Protein AF-A0A133UKK8-F1 (afdb_monomer_lite)

Foldseek 3Di:
DEEEDPVPCVQAVVLLVVLVNDYDYDDPPDDPVSSQVVCVVVVHAYEEQDPDPVLVCLVPHQHFYEHAYPCNSVDDSNLLSVLVSVCPVPPDRVNSRNYHYSVVRRPVD

Structure (mmCIF, N/CA/C/O backbone):
data_AF-A0A133UKK8-F1
#
_entry.id   AF-A0A133UKK8-F1
#
loop_
_atom_site.group_PDB
_atom_site.id
_atom_site.type_symbol
_atom_site.label_atom_id
_atom_site.label_alt_id
_atom_site.label_comp_id
_atom_site.label_asym_id
_atom_site.label_entity_id
_atom_site.label_seq_id
_atom_site.pdbx_PDB_ins_code
_atom_site.Cartn_x
_atom_site.Cartn_y
_atom_site.Cartn_z
_atom_site.occupancy
_atom_site.B_iso_or_equiv
_atom_site.auth_seq_id
_atom_site.auth_comp_id
_atom_site.auth_asym_id
_atom_site.auth_atom_id
_atom_site.pdbx_PDB_model_num
ATOM 1 N N . MET A 1 1 ? -10.234 3.472 0.444 1.00 85.75 1 MET A N 1
ATOM 2 C CA . MET A 1 1 ? -9.196 4.373 0.979 1.00 85.75 1 MET A CA 1
ATOM 3 C C . MET A 1 1 ? -7.922 3.635 1.392 1.00 85.75 1 MET A C 1
ATOM 5 O O . MET A 1 1 ? -7.988 2.750 2.246 1.00 85.75 1 MET A O 1
ATOM 9 N N . LEU A 1 2 ? -6.791 4.040 0.812 1.00 89.38 2 LEU A N 1
ATOM 10 C CA . LEU A 1 2 ? -5.415 3.581 1.037 1.00 89.38 2 LEU A CA 1
ATOM 11 C C . LEU A 1 2 ? -4.504 4.808 1.230 1.00 89.38 2 LEU A C 1
ATOM 13 O O . LEU A 1 2 ? -4.629 5.776 0.485 1.00 89.38 2 LEU A O 1
ATOM 17 N N . VAL A 1 3 ? -3.590 4.792 2.199 1.00 90.62 3 VAL A N 1
ATOM 18 C CA . VAL A 1 3 ? -2.602 5.870 2.374 1.00 90.62 3 VAL A CA 1
ATOM 19 C C . VAL A 1 3 ? -1.328 5.525 1.622 1.00 90.62 3 VAL A C 1
ATOM 21 O O . VAL A 1 3 ? -0.775 4.444 1.805 1.00 90.62 3 VAL A O 1
ATOM 24 N N . LEU A 1 4 ? -0.859 6.435 0.774 1.00 89.50 4 LEU A N 1
ATOM 25 C CA . LEU A 1 4 ? 0.353 6.244 -0.014 1.00 89.50 4 LEU A CA 1
ATOM 26 C C . LEU A 1 4 ? 1.529 6.928 0.671 1.00 89.50 4 LEU A C 1
ATOM 28 O O . LEU A 1 4 ? 1.515 8.145 0.861 1.00 89.50 4 LEU A O 1
ATOM 32 N N . ASP A 1 5 ? 2.568 6.155 0.967 1.00 85.00 5 ASP A N 1
ATOM 33 C CA . ASP A 1 5 ? 3.881 6.728 1.236 1.00 85.00 5 ASP A CA 1
ATOM 34 C C . ASP A 1 5 ? 4.403 7.481 -0.012 1.00 85.00 5 ASP A C 1
ATOM 36 O O . ASP A 1 5 ? 4.067 7.141 -1.160 1.00 85.00 5 ASP A O 1
ATOM 40 N N . GLU A 1 6 ? 5.217 8.525 0.185 1.00 75.06 6 GLU A N 1
ATOM 41 C CA . GLU A 1 6 ? 5.693 9.406 -0.889 1.00 75.06 6 GLU A CA 1
ATOM 42 C C . GLU A 1 6 ? 6.403 8.613 -1.99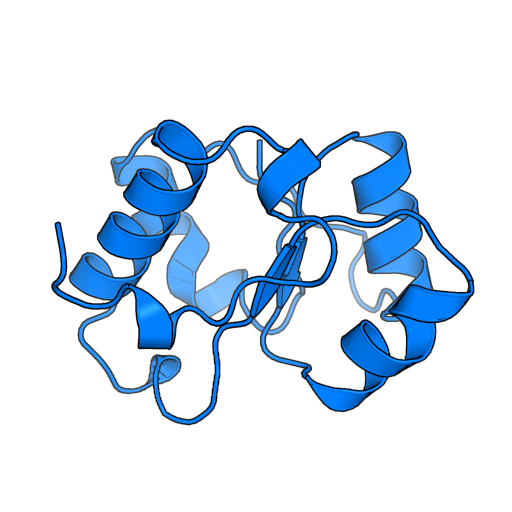6 1.00 75.06 6 GLU A C 1
ATOM 44 O O . GLU A 1 6 ? 6.218 8.895 -3.191 1.00 75.06 6 GLU A O 1
ATOM 49 N N . SER A 1 7 ? 7.160 7.583 -1.605 1.00 73.31 7 SER A N 1
ATOM 50 C CA . SER A 1 7 ? 7.910 6.718 -2.517 1.00 73.31 7 SER A CA 1
ATOM 51 C C . SER A 1 7 ? 7.014 5.942 -3.494 1.00 73.31 7 SER A C 1
ATOM 53 O O . SER A 1 7 ? 7.464 5.548 -4.578 1.00 73.31 7 SER A O 1
ATOM 55 N N . VAL A 1 8 ? 5.739 5.748 -3.145 1.00 76.75 8 VAL A N 1
ATOM 56 C CA . VAL A 1 8 ? 4.768 4.961 -3.913 1.00 76.75 8 VAL A CA 1
ATOM 57 C C . VAL A 1 8 ? 3.790 5.833 -4.677 1.00 76.75 8 VAL A C 1
ATOM 59 O O . VAL A 1 8 ? 3.469 5.515 -5.828 1.00 76.75 8 VAL A O 1
ATOM 62 N N . GLY A 1 9 ? 3.344 6.938 -4.076 1.00 70.50 9 GLY A N 1
ATOM 63 C CA . GLY A 1 9 ? 2.281 7.771 -4.637 1.00 70.50 9 GLY A CA 1
ATOM 64 C C . GLY A 1 9 ? 2.524 8.135 -6.100 1.00 70.50 9 GLY A C 1
ATOM 65 O O . GLY A 1 9 ? 1.675 7.925 -6.962 1.00 70.50 9 GLY A O 1
ATOM 66 N N . ARG A 1 10 ? 3.740 8.581 -6.431 1.00 75.00 10 ARG A N 1
ATOM 67 C CA . A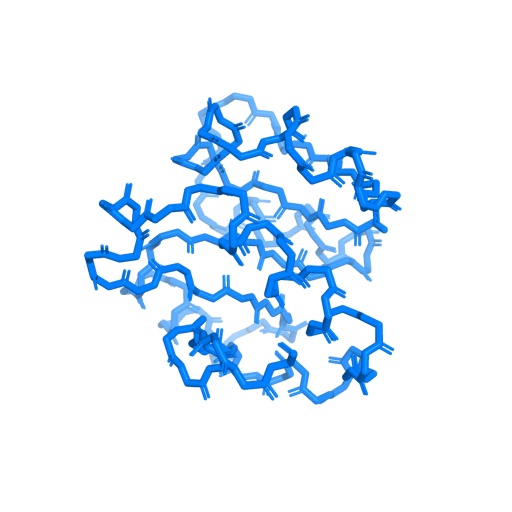RG A 1 10 ? 4.088 9.002 -7.803 1.00 75.00 10 ARG A CA 1
ATOM 68 C C . ARG A 1 10 ? 4.103 7.856 -8.827 1.00 75.00 10 ARG A C 1
ATOM 70 O O . ARG A 1 10 ? 4.074 8.119 -10.026 1.00 75.00 10 ARG A O 1
ATOM 77 N N . LEU A 1 11 ? 4.192 6.602 -8.386 1.00 75.44 11 LEU A N 1
ATOM 78 C CA . LEU A 1 11 ? 4.346 5.437 -9.262 1.00 75.44 11 LEU A CA 1
ATOM 79 C C . LEU A 1 11 ? 3.011 4.774 -9.620 1.00 75.44 11 LEU A C 1
ATOM 81 O O . LEU A 1 11 ? 2.876 4.261 -10.740 1.00 75.44 11 LEU A O 1
ATOM 85 N N . LEU A 1 12 ? 2.055 4.762 -8.684 1.00 82.56 12 LEU A N 1
ATOM 86 C CA . LEU A 1 12 ? 0.873 3.897 -8.759 1.00 82.56 12 LEU A CA 1
ATOM 87 C C . LEU A 1 12 ? -0.477 4.604 -8.608 1.00 82.56 12 LEU A C 1
ATOM 89 O O . LEU A 1 12 ? -1.466 4.007 -9.015 1.00 82.56 12 LEU A O 1
ATOM 93 N N . GLU A 1 13 ? -0.544 5.842 -8.113 1.00 81.50 13 GLU A N 1
ATOM 94 C CA . GLU A 1 13 ? -1.814 6.530 -7.803 1.00 81.50 13 GLU A CA 1
ATOM 95 C C . GLU A 1 13 ? -2.803 6.535 -8.983 1.00 81.50 13 GLU A C 1
ATOM 97 O O . GLU A 1 13 ? -3.849 5.900 -8.899 1.00 81.50 13 GLU A O 1
ATOM 102 N N . ASN A 1 14 ? -2.412 7.065 -10.149 1.00 83.19 14 ASN A N 1
ATOM 103 C CA . ASN A 1 14 ? -3.270 7.085 -11.349 1.00 83.19 14 ASN A CA 1
ATOM 104 C C . ASN A 1 14 ? -3.708 5.691 -11.845 1.00 83.19 14 ASN A C 1
ATOM 106 O O . ASN A 1 14 ? -4.585 5.585 -12.702 1.00 83.19 14 ASN A O 1
ATOM 110 N N . ARG A 1 15 ? -3.027 4.615 -11.428 1.00 87.75 15 ARG A N 1
ATOM 111 C CA . ARG A 1 15 ? -3.421 3.239 -11.768 1.00 87.75 15 ARG A CA 1
ATOM 112 C C . ARG A 1 15 ? -4.382 2.679 -10.734 1.00 87.75 15 ARG A C 1
ATOM 114 O O . ARG A 1 15 ? -5.333 2.028 -11.133 1.00 87.75 15 ARG A O 1
ATOM 121 N N . LEU A 1 16 ? -4.149 2.948 -9.453 1.00 88.56 16 LEU A N 1
ATOM 122 C CA . LEU A 1 16 ? -5.029 2.550 -8.355 1.00 88.56 16 LEU A CA 1
ATOM 123 C C . LEU A 1 16 ? -6.426 3.168 -8.507 1.00 88.56 16 LEU A C 1
ATOM 125 O O . LEU A 1 16 ? -7.417 2.463 -8.345 1.00 88.56 16 LEU A O 1
ATOM 129 N N . GLU A 1 17 ? -6.507 4.424 -8.952 1.00 86.44 17 GLU A N 1
ATOM 130 C CA . GLU A 1 17 ? -7.781 5.088 -9.265 1.00 86.44 17 GLU A CA 1
ATOM 131 C C . GLU A 1 17 ? -8.602 4.352 -10.337 1.00 86.44 17 GLU A C 1
ATOM 133 O O . GLU A 1 17 ? -9.826 4.365 -10.291 1.00 86.44 17 GLU A O 1
ATOM 138 N N . ARG A 1 18 ? -7.954 3.661 -11.290 1.00 89.75 18 ARG A N 1
ATOM 139 C CA . ARG A 1 18 ? -8.655 2.879 -12.329 1.00 89.75 18 ARG A CA 1
ATOM 140 C C . ARG A 1 18 ? -9.315 1.610 -11.794 1.00 89.75 18 ARG A C 1
ATOM 142 O O . ARG A 1 18 ? -10.121 1.022 -12.506 1.00 89.75 18 ARG A O 1
ATOM 149 N N . PHE A 1 19 ? -8.937 1.184 -10.593 1.00 87.62 19 PHE A N 1
ATOM 150 C CA . PHE A 1 19 ? -9.500 0.033 -9.892 1.00 87.62 19 PHE A CA 1
ATOM 151 C C . PHE A 1 19 ? -10.349 0.478 -8.690 1.00 87.62 19 PHE A C 1
ATOM 153 O O . PHE A 1 19 ? -10.473 -0.267 -7.722 1.00 87.62 19 PHE A O 1
ATOM 160 N N . ASP A 1 20 ? -10.868 1.713 -8.717 1.00 88.38 20 ASP A N 1
ATOM 161 C CA . ASP A 1 20 ? -11.705 2.307 -7.665 1.00 88.38 20 ASP A CA 1
ATOM 162 C C . ASP A 1 20 ? -11.052 2.318 -6.266 1.00 88.38 20 ASP A C 1
ATOM 164 O O . ASP A 1 20 ? -11.715 2.407 -5.227 1.00 88.38 20 ASP A O 1
ATOM 168 N N . VAL A 1 21 ? -9.716 2.271 -6.216 1.00 88.94 21 VAL A N 1
ATOM 169 C CA . VAL A 1 21 ? -8.965 2.401 -4.968 1.00 88.94 21 VAL A CA 1
ATOM 170 C C . VAL A 1 21 ? -8.768 3.882 -4.678 1.00 88.94 21 VAL A C 1
ATOM 172 O O . VAL A 1 21 ? -7.868 4.526 -5.207 1.00 88.94 21 VAL A O 1
ATOM 175 N N . GLU A 1 22 ? -9.599 4.418 -3.790 1.00 90.19 22 GLU A N 1
ATOM 176 C CA . GLU A 1 22 ? -9.411 5.761 -3.239 1.00 90.19 22 GLU A CA 1
ATOM 177 C C . GLU A 1 22 ? -8.079 5.848 -2.478 1.00 90.19 22 GLU A C 1
ATOM 179 O O . GLU A 1 22 ? -7.810 5.021 -1.596 1.00 90.19 22 GLU A O 1
ATOM 184 N N . THR A 1 23 ? -7.272 6.865 -2.779 1.00 91.06 23 THR A N 1
ATOM 185 C CA . THR A 1 23 ? -5.954 7.076 -2.173 1.00 91.06 23 THR A CA 1
ATOM 186 C C . THR A 1 23 ? -5.828 8.442 -1.515 1.00 91.06 23 THR A C 1
ATOM 188 O O . THR A 1 23 ? -6.301 9.440 -2.047 1.00 91.06 23 THR A O 1
ATOM 191 N N . GLU A 1 24 ? -5.120 8.505 -0.390 1.00 91.75 24 GLU A N 1
ATOM 192 C CA . GLU A 1 24 ? -4.712 9.762 0.239 1.00 91.75 24 GLU A CA 1
ATOM 193 C C . GLU A 1 24 ? -3.201 9.799 0.468 1.00 91.75 24 GLU A C 1
ATOM 195 O O . GLU A 1 24 ? -2.547 8.765 0.631 1.00 91.75 24 GLU A O 1
ATOM 200 N N . ARG A 1 25 ? -2.649 11.013 0.530 1.00 88.88 25 ARG A N 1
ATOM 201 C CA . ARG A 1 25 ? -1.240 11.245 0.842 1.00 88.88 25 ARG A CA 1
ATOM 202 C C . ARG A 1 25 ? -1.102 12.053 2.131 1.00 88.88 25 ARG A C 1
ATOM 204 O O . ARG A 1 25 ? -1.834 13.031 2.307 1.00 88.88 25 ARG A O 1
ATOM 211 N N . PRO A 1 26 ? -0.148 11.696 3.000 1.00 88.19 26 PRO A N 1
ATOM 212 C CA . PRO A 1 26 ? 0.243 12.560 4.099 1.00 88.19 26 PRO A CA 1
ATOM 213 C C . PRO A 1 26 ? 0.930 13.831 3.552 1.00 88.19 26 PRO A C 1
ATOM 215 O O . PRO A 1 26 ? 1.251 13.905 2.358 1.00 88.19 26 PRO A O 1
ATOM 218 N N . PRO A 1 27 ? 1.147 14.860 4.392 1.00 86.94 27 PRO A N 1
ATOM 219 C CA . PRO A 1 27 ? 1.912 16.045 4.007 1.00 86.94 27 PRO A CA 1
ATOM 220 C C . PRO A 1 27 ? 3.263 15.688 3.372 1.00 86.94 27 PRO A C 1
ATOM 222 O O . PRO A 1 27 ? 3.871 14.671 3.711 1.00 86.94 27 PRO A O 1
ATOM 225 N N . LYS A 1 28 ? 3.749 16.533 2.454 1.00 80.44 28 LYS A N 1
ATOM 226 C CA . LYS A 1 28 ? 5.088 16.353 1.869 1.00 80.44 28 LYS A CA 1
ATOM 227 C C . LYS A 1 28 ? 6.141 16.305 2.977 1.00 80.44 28 LYS A C 1
ATOM 229 O O . LYS A 1 28 ? 5.998 17.033 3.954 1.00 80.44 28 LYS A O 1
ATOM 234 N N . GLU A 1 29 ? 7.175 15.484 2.784 1.00 82.88 29 GLU A N 1
ATOM 235 C CA . GLU A 1 29 ? 8.292 15.328 3.733 1.00 82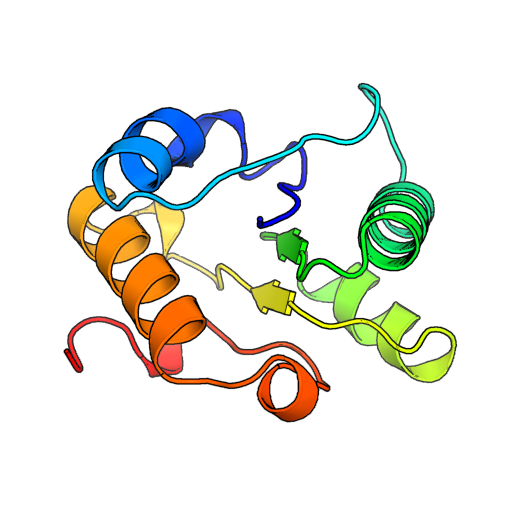.88 29 GLU A CA 1
ATOM 236 C C . GLU A 1 29 ? 7.888 14.729 5.096 1.00 82.88 29 GLU A C 1
ATOM 238 O O . GLU A 1 29 ? 8.629 14.851 6.068 1.00 82.88 29 GLU A O 1
ATOM 243 N N . SER A 1 30 ? 6.729 14.060 5.174 1.00 84.81 30 SER A N 1
ATOM 244 C CA . SER A 1 30 ? 6.340 13.303 6.370 1.00 84.81 30 SER A CA 1
ATOM 245 C C . SER A 1 30 ? 7.329 12.169 6.636 1.00 84.81 30 SER A C 1
ATOM 247 O O . SER A 1 30 ? 7.655 11.399 5.736 1.00 84.81 30 SER A O 1
ATOM 249 N N . THR A 1 31 ? 7.749 12.029 7.888 1.00 86.31 31 THR A N 1
ATOM 250 C CA . THR A 1 31 ? 8.480 10.851 8.376 1.00 86.31 31 THR A CA 1
ATOM 251 C C . THR A 1 31 ? 7.584 9.612 8.372 1.00 86.31 31 THR A C 1
ATOM 253 O O . THR A 1 31 ? 6.363 9.736 8.487 1.00 86.31 31 THR A O 1
ATOM 256 N N . ASP A 1 32 ? 8.152 8.403 8.355 1.00 83.75 32 ASP A N 1
ATOM 257 C CA . ASP A 1 32 ? 7.364 7.154 8.361 1.00 83.75 32 ASP A CA 1
ATOM 258 C C . ASP A 1 32 ? 6.379 7.086 9.531 1.00 83.75 32 ASP A C 1
ATOM 260 O O . ASP A 1 32 ? 5.222 6.687 9.390 1.00 83.75 32 ASP A O 1
ATOM 264 N N . ARG A 1 33 ? 6.796 7.585 10.700 1.00 84.62 33 ARG A N 1
ATOM 265 C CA . ARG A 1 33 ? 5.930 7.675 11.878 1.00 84.62 33 ARG A CA 1
ATOM 266 C C . ARG A 1 33 ? 4.744 8.619 11.663 1.00 84.62 33 ARG A C 1
ATOM 268 O O . ARG A 1 33 ? 3.659 8.363 12.187 1.00 84.62 33 ARG A O 1
ATOM 275 N N . GLU A 1 34 ? 4.926 9.717 10.938 1.00 88.31 34 GLU A N 1
ATOM 276 C CA . GLU A 1 34 ? 3.844 10.643 10.585 1.00 88.31 34 GLU A CA 1
ATOM 277 C C . GLU A 1 34 ? 2.915 10.048 9.529 1.00 88.31 34 GLU A C 1
ATOM 279 O O . GLU A 1 34 ? 1.697 10.163 9.681 1.00 88.31 34 GLU A O 1
ATOM 284 N N . VAL A 1 35 ? 3.458 9.337 8.534 1.00 87.69 35 VAL A N 1
ATOM 285 C CA . VAL A 1 35 ? 2.671 8.565 7.556 1.00 87.69 35 VAL A CA 1
ATOM 286 C C . VAL A 1 35 ? 1.773 7.557 8.276 1.00 87.69 35 VAL A C 1
ATOM 288 O O . VAL A 1 35 ? 0.565 7.505 8.034 1.00 87.69 35 VAL A O 1
ATOM 291 N N . LEU A 1 36 ? 2.333 6.802 9.223 1.00 86.06 36 LEU A N 1
ATOM 292 C CA . LEU A 1 36 ? 1.591 5.827 10.021 1.00 86.06 36 LEU A CA 1
ATOM 293 C C . LEU A 1 36 ? 0.513 6.483 10.891 1.00 86.06 36 LEU A C 1
ATOM 295 O O . LEU A 1 36 ? -0.635 6.038 10.888 1.00 86.06 36 LEU A O 1
ATOM 299 N N . LYS A 1 37 ? 0.834 7.572 11.602 1.00 87.00 37 LYS A N 1
ATOM 300 C CA . LYS A 1 37 ? -0.156 8.326 12.397 1.00 87.00 37 LYS A CA 1
ATOM 301 C C . LYS A 1 37 ? -1.296 8.854 11.530 1.00 87.00 37 LYS A C 1
ATOM 303 O O . LYS A 1 37 ? -2.457 8.797 11.940 1.00 87.00 37 LYS A O 1
ATOM 308 N N . PHE A 1 38 ? -0.975 9.353 10.340 1.00 89.81 38 PHE A N 1
ATOM 309 C CA . PHE A 1 38 ? -1.962 9.823 9.379 1.00 89.81 38 PHE A CA 1
ATOM 310 C C . PHE A 1 38 ? -2.892 8.683 8.945 1.00 89.81 38 PHE A C 1
ATOM 312 O O . PHE A 1 38 ? -4.114 8.808 9.046 1.00 89.81 38 PHE A O 1
ATOM 319 N N . ALA A 1 39 ? -2.329 7.537 8.564 1.00 88.94 39 ALA A N 1
ATOM 320 C CA . ALA A 1 39 ? -3.090 6.353 8.179 1.00 88.94 39 ALA A CA 1
ATOM 321 C C . ALA A 1 39 ? -3.984 5.816 9.301 1.00 88.94 39 ALA A C 1
ATOM 323 O O . ALA A 1 39 ? -5.150 5.494 9.060 1.00 88.94 39 ALA A O 1
ATOM 324 N N . MET A 1 40 ? -3.494 5.818 10.542 1.00 86.38 40 MET A N 1
ATOM 325 C CA . MET A 1 40 ? -4.291 5.477 11.722 1.00 86.38 40 MET A CA 1
ATOM 326 C C . MET A 1 40 ? -5.461 6.442 11.925 1.00 86.38 40 MET A C 1
ATOM 328 O O . MET A 1 40 ? -6.593 5.996 12.122 1.00 86.38 40 MET A O 1
ATOM 332 N N . GLY A 1 41 ? -5.225 7.755 11.823 1.00 87.88 41 GLY A N 1
ATOM 333 C CA . GLY A 1 41 ? -6.286 8.765 11.905 1.00 87.88 41 GLY A CA 1
ATOM 334 C C . GLY A 1 41 ? -7.359 8.579 10.829 1.00 87.88 41 GLY A C 1
ATOM 335 O O . GLY A 1 41 ? -8.547 8.783 11.076 1.00 87.88 41 GLY A O 1
ATOM 336 N N . LYS A 1 42 ? -6.947 8.101 9.654 1.00 88.88 42 LYS A N 1
ATOM 337 C CA . LYS A 1 42 ? -7.810 7.762 8.517 1.00 88.88 42 LYS A CA 1
ATOM 338 C C . LYS A 1 42 ? -8.414 6.356 8.598 1.00 88.88 42 LYS A C 1
ATOM 340 O O . LYS A 1 42 ? -9.269 6.005 7.786 1.00 88.88 42 LYS A O 1
ATOM 345 N N . LYS A 1 43 ? -7.999 5.544 9.575 1.00 86.75 43 LYS A N 1
ATOM 346 C CA . LYS A 1 43 ? -8.311 4.110 9.683 1.00 86.75 43 LYS A CA 1
ATOM 347 C C . LYS A 1 43 ? -8.013 3.350 8.385 1.00 86.75 43 LYS A C 1
ATOM 349 O O . LYS A 1 43 ? -8.728 2.408 8.064 1.00 86.75 43 LYS A O 1
ATOM 354 N N . ALA A 1 44 ? -7.017 3.764 7.611 1.00 87.44 44 ALA A N 1
ATOM 355 C CA . ALA A 1 44 ? -6.696 3.182 6.312 1.00 87.44 44 ALA A CA 1
ATOM 356 C C . ALA A 1 44 ? -5.363 2.425 6.356 1.00 87.44 44 ALA A C 1
ATOM 358 O O . ALA A 1 44 ? -4.489 2.788 7.143 1.00 87.44 44 ALA A O 1
ATOM 359 N N . PRO A 1 45 ? -5.197 1.380 5.527 1.00 89.06 45 PRO A N 1
ATOM 360 C CA . PRO A 1 45 ? -3.905 0.736 5.371 1.00 89.06 45 PRO A CA 1
ATOM 361 C C . PRO A 1 45 ? -2.899 1.672 4.688 1.00 89.06 45 PRO A C 1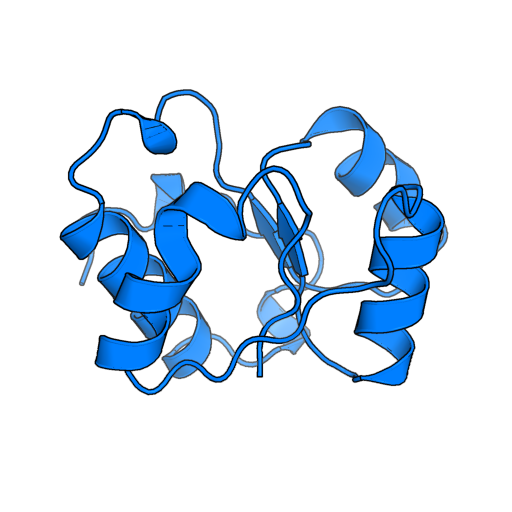
ATOM 363 O O . PRO A 1 45 ? -3.298 2.544 3.912 1.00 89.06 45 PRO A O 1
ATOM 366 N N . VAL A 1 46 ? -1.606 1.472 4.944 1.00 89.31 46 VAL A N 1
ATOM 367 C CA . VAL A 1 46 ? -0.510 2.153 4.237 1.00 89.31 46 VAL A CA 1
ATOM 368 C C . VAL A 1 46 ? 0.020 1.282 3.105 1.00 89.31 46 VAL A C 1
ATOM 370 O O . VAL A 1 46 ? 0.178 0.078 3.273 1.00 89.31 46 VAL A O 1
ATOM 373 N N . LEU A 1 47 ? 0.336 1.885 1.965 1.00 89.88 47 LEU A N 1
ATOM 374 C CA . LEU A 1 47 ? 1.134 1.282 0.905 1.00 89.88 47 LEU A CA 1
ATOM 375 C C . LEU A 1 47 ? 2.523 1.926 0.902 1.00 89.88 47 LEU A C 1
ATOM 377 O O . LEU A 1 47 ? 2.646 3.121 0.628 1.00 89.88 47 LEU A O 1
ATOM 381 N N . THR A 1 48 ? 3.555 1.133 1.185 1.00 87.25 48 THR A N 1
ATOM 382 C CA . THR A 1 48 ? 4.941 1.609 1.317 1.00 87.25 48 THR A CA 1
ATOM 383 C C . THR A 1 48 ? 5.926 0.705 0.579 1.00 87.25 48 THR A C 1
ATOM 385 O O . THR A 1 48 ? 5.643 -0.464 0.314 1.00 87.25 48 THR A O 1
ATOM 388 N N . ARG A 1 49 ? 7.093 1.247 0.225 1.00 84.56 49 ARG A N 1
ATOM 389 C CA . ARG A 1 49 ? 8.268 0.467 -0.208 1.00 84.56 49 ARG A CA 1
ATOM 390 C C . ARG A 1 49 ? 9.274 0.256 0.912 1.00 84.56 49 ARG A C 1
ATOM 392 O O . ARG A 1 49 ? 10.184 -0.557 0.742 1.00 84.56 49 ARG A O 1
ATOM 399 N N . ASP A 1 50 ? 9.144 1.002 2.000 1.00 76.12 50 ASP A N 1
ATOM 400 C CA . ASP A 1 50 ? 10.066 0.921 3.114 1.00 76.12 50 ASP A CA 1
ATOM 401 C C . ASP A 1 50 ? 9.689 -0.258 4.011 1.00 76.12 50 ASP A C 1
ATOM 403 O O . ASP A 1 50 ? 8.672 -0.254 4.699 1.00 76.12 50 ASP A O 1
ATOM 407 N N . GLN A 1 51 ? 10.495 -1.314 3.927 1.00 70.94 51 GLN A N 1
ATOM 408 C CA . GLN A 1 51 ? 10.339 -2.513 4.742 1.00 70.94 51 GLN A CA 1
ATOM 409 C C . GLN A 1 51 ? 10.954 -2.358 6.125 1.00 70.94 51 GLN A C 1
ATOM 411 O O . GLN A 1 51 ? 10.511 -3.031 7.046 1.00 70.94 51 GLN A O 1
ATOM 416 N N . GLY A 1 52 ? 12.008 -1.553 6.261 1.00 68.12 52 GLY A N 1
ATOM 417 C CA . GLY A 1 52 ? 12.788 -1.498 7.492 1.00 68.12 52 GLY A CA 1
ATOM 418 C C . GLY A 1 52 ? 12.015 -0.751 8.559 1.00 68.12 52 GLY A C 1
ATOM 419 O O . GLY A 1 52 ? 11.651 -1.321 9.587 1.00 68.12 52 GLY A O 1
ATOM 420 N N . ASP A 1 53 ? 11.694 0.502 8.268 1.00 68.38 53 ASP A N 1
ATOM 421 C CA . ASP A 1 53 ? 11.164 1.408 9.280 1.00 68.38 53 ASP A CA 1
ATOM 422 C C . ASP A 1 53 ? 9.701 1.086 9.616 1.00 68.38 53 ASP A C 1
ATOM 424 O O . ASP A 1 53 ? 9.308 1.124 10.780 1.00 68.38 53 ASP A O 1
ATOM 428 N N . PHE A 1 54 ? 8.912 0.611 8.646 1.00 70.38 54 PHE A N 1
ATOM 429 C CA . PHE A 1 54 ? 7.523 0.201 8.886 1.00 70.38 54 PHE A CA 1
ATOM 430 C C . PHE A 1 54 ? 7.388 -1.114 9.658 1.00 70.38 54 PHE A C 1
ATOM 432 O O . PHE A 1 54 ? 6.478 -1.241 10.468 1.00 70.38 54 PHE A O 1
ATOM 439 N N . VAL A 1 55 ? 8.275 -2.090 9.443 1.00 66.00 55 VAL A N 1
ATOM 440 C CA . VAL A 1 55 ? 8.237 -3.351 10.208 1.00 66.00 55 VAL A CA 1
ATOM 441 C C . VAL A 1 55 ? 8.775 -3.141 11.626 1.00 66.00 55 VAL A C 1
ATOM 443 O O . VAL A 1 55 ? 8.314 -3.785 12.563 1.00 66.00 55 VAL A O 1
ATOM 446 N N . ILE A 1 56 ? 9.727 -2.222 11.822 1.00 61.44 56 ILE A N 1
ATOM 447 C CA . ILE A 1 56 ? 10.259 -1.901 13.156 1.00 61.44 56 ILE A CA 1
ATOM 448 C C . ILE A 1 56 ? 9.224 -1.138 14.001 1.00 61.44 56 ILE A C 1
ATOM 450 O O . ILE A 1 56 ? 9.124 -1.376 15.206 1.00 61.44 56 ILE A O 1
ATOM 454 N N . LEU A 1 57 ? 8.428 -0.260 13.380 1.00 61.97 57 LEU A N 1
ATOM 455 C CA . LEU A 1 57 ? 7.367 0.508 14.048 1.00 61.97 57 LEU A CA 1
ATOM 456 C C . LEU A 1 57 ? 6.106 -0.325 14.376 1.00 61.97 57 LEU A C 1
ATOM 458 O O . LEU A 1 57 ? 5.264 0.141 15.148 1.00 61.97 57 LEU A O 1
ATOM 462 N N . ASP A 1 58 ? 6.022 -1.563 13.874 1.00 58.66 58 ASP A N 1
ATOM 463 C CA . ASP A 1 58 ? 4.899 -2.506 14.047 1.00 58.66 58 ASP A CA 1
ATOM 464 C C . ASP A 1 58 ? 4.681 -2.920 15.517 1.00 58.66 58 ASP A C 1
ATOM 466 O O . ASP A 1 58 ? 3.564 -3.216 15.933 1.00 58.66 58 ASP A O 1
ATOM 470 N N . ASN A 1 59 ? 5.726 -2.876 16.355 1.00 57.97 59 ASN A N 1
ATOM 471 C CA . ASN A 1 59 ? 5.597 -3.226 17.778 1.00 57.97 59 ASN A CA 1
ATOM 472 C C . ASN A 1 59 ? 4.931 -2.131 18.632 1.00 57.97 59 ASN A C 1
ATOM 474 O O . ASN A 1 59 ? 4.385 -2.440 19.691 1.00 57.97 59 ASN A O 1
ATOM 478 N N . ASP A 1 60 ? 4.957 -0.871 18.185 1.00 63.97 60 ASP A N 1
ATOM 479 C CA . ASP A 1 60 ? 4.482 0.279 18.970 1.00 63.97 60 ASP A CA 1
ATOM 480 C C . ASP A 1 60 ? 3.147 0.853 18.463 1.00 63.97 60 ASP A C 1
ATOM 482 O O . ASP A 1 60 ? 2.517 1.665 19.151 1.00 63.97 60 ASP A O 1
ATOM 486 N N . MET A 1 61 ? 2.703 0.483 17.257 1.00 67.88 61 MET A N 1
ATOM 487 C CA . MET A 1 61 ? 1.545 1.092 16.599 1.00 67.88 61 MET A CA 1
ATOM 488 C C . MET A 1 61 ? 0.682 0.044 15.885 1.00 67.88 61 MET A C 1
ATOM 490 O O . MET A 1 61 ? 1.157 -0.661 15.008 1.00 67.88 61 MET A O 1
ATOM 494 N N . ASP A 1 62 ? -0.615 -0.015 16.218 1.00 71.25 62 ASP A N 1
ATOM 495 C CA . ASP A 1 62 ? -1.596 -0.914 15.581 1.00 71.25 62 ASP A CA 1
ATOM 496 C C . ASP A 1 62 ? -1.906 -0.453 14.144 1.00 71.25 62 ASP A C 1
ATOM 498 O O . ASP A 1 62 ? -2.922 0.204 13.890 1.00 71.25 62 ASP A O 1
ATOM 502 N N . HIS A 1 63 ? -0.998 -0.731 13.208 1.00 73.06 63 HIS A N 1
ATOM 503 C CA . HIS A 1 63 ? -1.116 -0.315 11.815 1.00 73.06 63 HIS A CA 1
ATOM 504 C C . HIS A 1 63 ? -1.316 -1.484 10.850 1.00 73.06 63 HIS A C 1
ATOM 506 O O . HIS A 1 63 ? -0.964 -2.634 11.099 1.00 73.06 63 HIS A O 1
ATOM 512 N N . TYR A 1 64 ? -1.876 -1.152 9.692 1.00 82.25 64 TYR A N 1
ATOM 513 C CA . TYR A 1 64 ? -2.238 -2.087 8.636 1.00 82.25 64 TYR A CA 1
ATOM 514 C C . TYR A 1 64 ? -1.584 -1.615 7.345 1.00 82.25 64 TYR A C 1
ATOM 516 O O . TYR A 1 64 ? -1.527 -0.407 7.101 1.00 82.25 64 TYR A O 1
ATOM 524 N N . GLY A 1 65 ? -1.122 -2.520 6.489 1.00 87.38 65 GLY A N 1
ATOM 525 C CA . GLY A 1 65 ? -0.525 -2.070 5.238 1.00 87.38 65 GLY A CA 1
ATOM 526 C C . GLY A 1 65 ? -0.107 -3.157 4.269 1.00 87.38 65 GLY A C 1
ATOM 527 O O . GLY A 1 65 ? -0.196 -4.351 4.548 1.00 87.38 65 GLY A O 1
ATOM 528 N N . ILE A 1 66 ? 0.335 -2.696 3.108 1.00 88.69 66 ILE A N 1
ATOM 529 C CA . ILE A 1 66 ? 0.864 -3.488 2.010 1.00 88.69 66 ILE A CA 1
ATOM 530 C C . ILE A 1 66 ? 2.277 -2.976 1.728 1.00 88.69 66 ILE A C 1
ATOM 532 O O . ILE A 1 66 ? 2.499 -1.781 1.522 1.00 88.69 66 ILE A O 1
ATOM 536 N N . ILE A 1 67 ? 3.232 -3.894 1.698 1.00 88.25 67 ILE A N 1
ATOM 537 C CA . ILE A 1 67 ? 4.620 -3.621 1.351 1.00 88.25 67 ILE A CA 1
ATOM 538 C C . ILE A 1 67 ? 4.821 -3.950 -0.125 1.00 88.25 67 ILE A C 1
ATOM 540 O O . ILE A 1 67 ? 4.677 -5.099 -0.545 1.00 88.25 67 ILE A O 1
ATOM 544 N N . ILE A 1 68 ? 5.238 -2.958 -0.907 1.00 87.31 68 ILE A N 1
ATOM 545 C CA . ILE A 1 68 ? 5.790 -3.162 -2.246 1.00 87.31 68 ILE A CA 1
ATOM 546 C C . ILE A 1 68 ? 7.239 -3.603 -2.079 1.00 87.31 68 ILE A C 1
ATOM 548 O O . ILE A 1 68 ? 8.161 -2.789 -1.989 1.00 87.31 68 ILE A O 1
ATOM 552 N N . ASP A 1 69 ? 7.435 -4.911 -2.024 1.00 82.94 69 ASP A N 1
ATOM 553 C CA . ASP A 1 69 ? 8.732 -5.510 -1.786 1.00 82.94 69 ASP A CA 1
ATOM 554 C C . ASP A 1 69 ? 9.675 -5.404 -2.990 1.00 82.94 69 ASP A C 1
ATOM 556 O O . ASP A 1 69 ? 9.352 -4.879 -4.068 1.00 82.94 69 ASP A O 1
ATOM 560 N N . LYS A 1 70 ? 10.923 -5.823 -2.767 1.00 75.88 70 LYS A N 1
ATOM 561 C 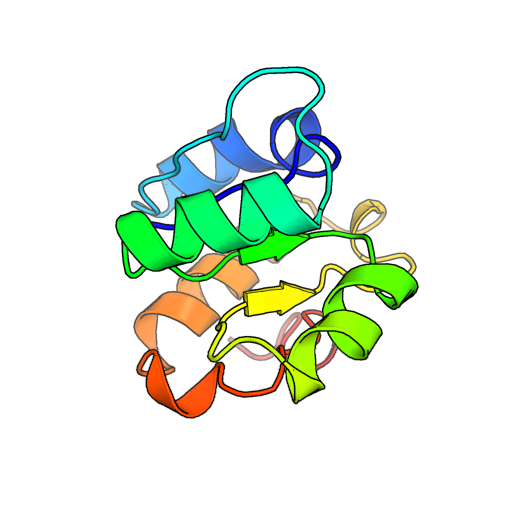CA . LYS A 1 70 ? 12.027 -5.577 -3.693 1.00 75.88 70 LYS A CA 1
ATOM 562 C C . LYS A 1 70 ? 11.666 -6.079 -5.098 1.00 75.88 70 LYS A C 1
ATOM 564 O O . LYS A 1 70 ? 11.160 -7.177 -5.278 1.00 75.88 70 LYS A O 1
ATOM 569 N N . TYR A 1 71 ? 11.951 -5.251 -6.105 1.00 78.31 71 TYR A N 1
ATOM 570 C CA . TYR A 1 71 ? 11.686 -5.501 -7.532 1.00 78.31 71 TYR A CA 1
ATOM 571 C C . TYR A 1 71 ? 10.220 -5.440 -7.997 1.00 78.31 71 TYR A C 1
ATOM 573 O O . TYR A 1 71 ? 10.002 -5.402 -9.207 1.00 78.31 71 TYR A O 1
ATOM 581 N N . MET A 1 72 ? 9.223 -5.311 -7.113 1.00 83.62 72 MET A N 1
ATOM 582 C CA . MET A 1 72 ? 7.819 -5.167 -7.543 1.00 83.62 72 MET A CA 1
ATOM 583 C C . MET A 1 72 ? 7.563 -3.893 -8.358 1.00 83.62 72 MET A C 1
ATOM 585 O O . MET A 1 72 ? 6.796 -3.897 -9.312 1.00 83.62 72 MET A O 1
ATOM 589 N N . HIS A 1 73 ? 8.295 -2.818 -8.075 1.00 73.81 73 HIS A N 1
ATOM 590 C CA . HIS A 1 73 ? 8.265 -1.579 -8.861 1.00 73.81 73 HIS A CA 1
ATOM 591 C C . HIS A 1 73 ? 8.817 -1.718 -10.299 1.00 73.81 73 HIS A C 1
ATOM 593 O O . HIS A 1 73 ? 8.613 -0.813 -11.112 1.00 73.81 73 HIS A O 1
ATOM 599 N N . LEU A 1 74 ? 9.528 -2.812 -10.606 1.00 81.31 74 LEU A N 1
ATOM 600 C CA . LEU A 1 74 ? 10.027 -3.137 -11.950 1.00 81.31 74 LEU A CA 1
ATOM 601 C C . LEU A 1 74 ? 9.049 -4.016 -12.742 1.00 81.31 74 LEU A C 1
ATOM 603 O O . LEU A 1 74 ? 9.261 -4.246 -13.931 1.00 81.31 74 LEU A O 1
ATOM 607 N N . ARG A 1 75 ? 8.012 -4.544 -12.084 1.00 85.31 75 ARG A N 1
ATOM 608 C CA . ARG A 1 75 ? 6.979 -5.374 -12.708 1.00 85.31 75 ARG A CA 1
ATOM 609 C C . ARG A 1 75 ? 5.969 -4.516 -13.469 1.00 85.31 75 ARG A C 1
ATOM 611 O O . ARG A 1 75 ? 6.022 -3.283 -13.437 1.00 85.31 75 ARG A O 1
ATOM 618 N N . ASP A 1 76 ? 5.043 -5.182 -14.158 1.00 88.69 76 ASP A N 1
ATOM 619 C CA . ASP A 1 76 ? 3.931 -4.498 -14.808 1.00 88.69 76 ASP A CA 1
ATOM 620 C C . ASP A 1 76 ? 3.127 -3.725 -13.755 1.00 88.69 76 ASP A C 1
ATOM 622 O O . ASP A 1 76 ? 2.548 -4.291 -12.828 1.00 88.69 76 ASP A O 1
ATOM 626 N N . ARG A 1 77 ? 3.121 -2.399 -13.895 1.00 88.00 77 ARG A N 1
ATOM 627 C CA . ARG A 1 77 ? 2.503 -1.494 -12.925 1.00 88.00 77 ARG A CA 1
ATOM 628 C C . ARG A 1 77 ? 0.980 -1.622 -12.888 1.00 88.00 77 ARG A C 1
ATOM 630 O O . ARG A 1 77 ? 0.383 -1.270 -11.876 1.00 88.00 77 ARG A O 1
ATOM 637 N N . THR A 1 78 ? 0.358 -2.061 -13.980 1.00 88.88 78 THR A N 1
ATOM 638 C CA . THR A 1 78 ? -1.082 -2.337 -14.039 1.00 88.88 78 THR A CA 1
ATOM 639 C C . THR A 1 78 ? -1.391 -3.573 -13.213 1.00 88.88 78 THR A C 1
ATOM 641 O O . THR A 1 78 ? -2.228 -3.492 -12.324 1.00 88.88 78 THR A O 1
ATOM 644 N N . LEU A 1 79 ? -0.638 -4.658 -13.412 1.00 89.19 79 LEU A N 1
ATOM 645 C CA . LEU A 1 79 ? -0.824 -5.891 -12.642 1.00 89.19 79 LEU A CA 1
ATOM 646 C C . LEU A 1 79 ? -0.494 -5.699 -11.152 1.00 89.19 79 LEU A C 1
ATOM 648 O O . LEU A 1 79 ? -1.144 -6.266 -10.279 1.00 89.19 79 LEU A O 1
ATOM 652 N N . VAL A 1 80 ? 0.482 -4.844 -10.835 1.00 90.06 80 VAL A N 1
ATOM 653 C CA . VAL A 1 80 ? 0.758 -4.404 -9.456 1.00 90.06 80 VAL A CA 1
ATOM 654 C C . VAL A 1 80 ? -0.453 -3.698 -8.842 1.00 90.06 80 VAL A C 1
ATOM 656 O O . VAL A 1 80 ? -0.846 -4.036 -7.728 1.00 90.06 80 VAL A O 1
ATOM 659 N N . ALA A 1 81 ? -1.050 -2.735 -9.549 1.00 90.62 81 ALA A N 1
ATOM 660 C CA . ALA A 1 81 ? -2.216 -2.002 -9.057 1.00 90.62 81 ALA A CA 1
ATOM 661 C C . ALA A 1 81 ? -3.451 -2.908 -8.906 1.00 90.62 81 ALA A C 1
ATOM 663 O O . ALA A 1 81 ? -4.136 -2.826 -7.891 1.00 90.62 81 ALA A O 1
ATOM 664 N N . GLU A 1 82 ? -3.677 -3.818 -9.853 1.00 91.19 82 GLU A N 1
ATOM 665 C CA . GLU A 1 82 ? -4.728 -4.840 -9.793 1.00 91.19 82 GLU A CA 1
ATOM 666 C C . GLU A 1 82 ? -4.546 -5.785 -8.600 1.00 91.19 82 GLU A C 1
ATOM 668 O O . GLU A 1 82 ? -5.497 -6.075 -7.872 1.00 91.19 82 GLU A O 1
ATOM 673 N N . THR A 1 83 ? -3.307 -6.216 -8.342 1.00 90.62 83 THR A N 1
ATOM 674 C CA . THR A 1 83 ? -2.985 -7.054 -7.177 1.00 90.62 83 THR A CA 1
ATOM 675 C C . THR A 1 83 ? -3.293 -6.306 -5.878 1.00 90.62 83 THR A C 1
ATOM 677 O O . THR A 1 83 ? -3.903 -6.874 -4.975 1.00 90.62 83 THR A O 1
ATOM 680 N N . ILE A 1 84 ? -2.920 -5.024 -5.778 1.00 90.38 84 ILE A N 1
ATOM 681 C CA . ILE A 1 84 ? -3.227 -4.187 -4.606 1.00 90.38 84 ILE A CA 1
ATOM 682 C C . ILE A 1 84 ? -4.742 -4.055 -4.418 1.00 90.38 84 ILE A C 1
ATOM 684 O O . ILE A 1 84 ? -5.229 -4.252 -3.307 1.00 90.38 84 ILE A O 1
ATOM 688 N N . ALA A 1 85 ? -5.486 -3.760 -5.486 1.00 90.69 85 ALA A N 1
ATOM 689 C CA . ALA A 1 85 ? -6.942 -3.656 -5.437 1.00 90.69 85 ALA A CA 1
ATOM 690 C C . ALA A 1 85 ? -7.580 -4.971 -4.961 1.00 90.69 85 ALA A C 1
ATOM 692 O O . ALA A 1 85 ? -8.381 -4.968 -4.028 1.00 90.69 85 ALA A O 1
ATOM 693 N N . SER A 1 86 ? -7.128 -6.101 -5.509 1.00 90.00 86 SER A N 1
ATOM 694 C CA . SER A 1 86 ? -7.585 -7.437 -5.117 1.00 90.00 86 SER A CA 1
ATOM 695 C C . SER A 1 86 ? -7.294 -7.753 -3.650 1.00 90.00 86 SER A C 1
ATOM 697 O O . SER A 1 86 ? -8.126 -8.359 -2.974 1.00 90.00 86 SER A O 1
ATOM 699 N N . ILE A 1 87 ? -6.132 -7.340 -3.128 1.00 88.69 87 ILE A N 1
ATOM 700 C CA . ILE A 1 87 ? -5.812 -7.492 -1.703 1.00 88.69 87 ILE A CA 1
ATOM 701 C C . ILE A 1 87 ? -6.801 -6.684 -0.855 1.00 88.69 87 ILE A C 1
ATOM 703 O O . ILE A 1 87 ? -7.350 -7.208 0.111 1.00 88.69 87 ILE A O 1
ATOM 707 N N . LEU A 1 88 ? -7.052 -5.425 -1.213 1.00 88.00 88 LEU A N 1
ATOM 708 C CA . LEU A 1 88 ? -7.950 -4.549 -0.455 1.00 88.00 88 LEU A CA 1
ATOM 709 C C . LEU A 1 88 ? -9.412 -5.009 -0.489 1.00 88.00 88 LEU A C 1
ATOM 711 O O . LEU A 1 88 ? -10.131 -4.797 0.485 1.00 88.00 88 LEU A O 1
ATOM 715 N N . GLU A 1 89 ? -9.844 -5.635 -1.583 1.00 87.25 89 GLU A N 1
ATOM 716 C CA . GLU A 1 89 ? -11.184 -6.210 -1.719 1.00 87.25 89 GLU A CA 1
ATOM 717 C C . GLU A 1 89 ? -11.335 -7.504 -0.905 1.00 87.25 89 GLU A C 1
ATOM 719 O O . GLU A 1 89 ? -12.317 -7.683 -0.184 1.00 87.25 89 GLU A O 1
ATOM 724 N N . LYS A 1 90 ? -10.359 -8.415 -1.007 1.00 83.44 90 LYS A N 1
ATOM 725 C CA . LYS A 1 90 ? -10.470 -9.778 -0.460 1.00 83.44 90 LYS A CA 1
ATOM 726 C C . LYS A 1 90 ? -10.065 -9.885 1.006 1.00 83.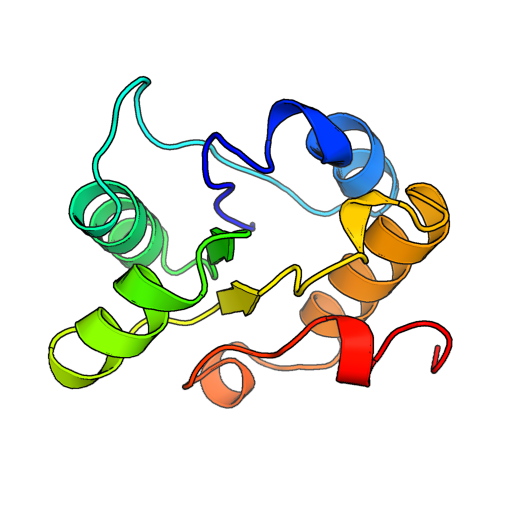44 90 LYS A C 1
ATOM 728 O O . LYS A 1 90 ? -10.560 -10.770 1.704 1.00 83.44 90 LYS A O 1
ATOM 733 N N . TYR A 1 91 ? -9.170 -9.020 1.481 1.00 79.44 91 TYR A N 1
ATOM 734 C CA . TYR A 1 91 ? -8.648 -9.089 2.843 1.00 79.44 91 TYR A CA 1
ATOM 735 C C . TYR A 1 91 ? -9.261 -7.986 3.710 1.00 79.44 91 TYR A C 1
ATOM 737 O O . TYR A 1 91 ? -8.929 -6.810 3.537 1.00 79.44 91 TYR A O 1
ATOM 745 N N . PRO A 1 92 ? -10.124 -8.325 4.691 1.00 71.50 92 PRO A N 1
ATOM 746 C CA . PRO A 1 92 ? -10.552 -7.355 5.691 1.00 71.50 92 PRO A CA 1
ATOM 747 C C . PRO A 1 92 ? -9.336 -6.732 6.380 1.00 71.50 92 PRO A C 1
ATOM 749 O O . PRO A 1 92 ? -8.343 -7.414 6.620 1.00 71.50 92 PRO A O 1
ATOM 752 N N . ARG A 1 93 ? -9.426 -5.447 6.752 1.00 67.31 93 ARG A N 1
ATOM 753 C CA . ARG A 1 93 ? -8.314 -4.674 7.349 1.00 67.31 93 ARG A CA 1
ATOM 754 C C . ARG A 1 93 ? -7.571 -5.422 8.455 1.00 67.31 93 ARG A C 1
ATOM 756 O O . ARG A 1 93 ? -6.355 -5.371 8.492 1.00 67.31 93 ARG A O 1
ATOM 763 N N . LEU A 1 94 ? -8.286 -6.168 9.298 1.00 59.34 94 LEU A N 1
ATOM 764 C CA . LEU A 1 94 ? -7.712 -6.972 10.383 1.00 59.34 94 LEU A CA 1
ATOM 765 C C . LEU A 1 94 ? -6.734 -8.068 9.918 1.00 59.34 94 LEU A C 1
ATOM 767 O O . LEU A 1 94 ? -5.915 -8.503 10.717 1.00 59.34 94 LEU A O 1
ATOM 771 N N . LEU A 1 95 ? -6.799 -8.509 8.659 1.00 63.19 95 LEU A N 1
ATOM 772 C CA . LEU A 1 95 ? -5.845 -9.448 8.056 1.00 63.19 95 LEU A CA 1
ATOM 773 C C . LEU A 1 95 ? -4.634 -8.754 7.420 1.00 63.19 95 LEU A C 1
ATOM 775 O O . LEU A 1 95 ? -3.652 -9.420 7.120 1.00 63.19 95 LEU A O 1
ATOM 779 N N . LEU A 1 96 ? -4.674 -7.429 7.252 1.00 64.44 96 LEU A N 1
ATOM 780 C CA . LEU A 1 96 ? -3.497 -6.619 6.906 1.00 64.44 96 LEU A CA 1
ATOM 781 C C . LEU A 1 96 ? -2.657 -6.262 8.142 1.00 64.44 96 LEU A C 1
ATOM 783 O O . LEU A 1 96 ? -1.710 -5.478 8.048 1.00 64.44 96 LEU A O 1
ATOM 787 N N . LYS A 1 97 ? -3.048 -6.792 9.306 1.00 62.88 97 LYS A N 1
ATOM 788 C CA . LYS A 1 97 ? -2.318 -6.652 10.558 1.00 62.88 97 LYS A CA 1
ATOM 789 C C . LYS A 1 97 ? -1.014 -7.432 10.403 1.00 62.88 97 LYS A C 1
ATOM 791 O O . LYS A 1 97 ? -1.075 -8.617 10.079 1.00 62.88 97 LYS A O 1
ATOM 796 N N . ASN A 1 98 ? 0.123 -6.762 10.588 1.00 60.16 98 ASN A N 1
ATOM 797 C CA . ASN A 1 98 ? 1.490 -7.246 10.324 1.00 60.16 98 ASN A CA 1
ATOM 798 C C . ASN A 1 98 ? 1.997 -7.126 8.872 1.00 60.16 98 ASN A C 1
ATOM 800 O O . ASN A 1 98 ? 2.879 -7.889 8.493 1.00 60.16 98 ASN A O 1
ATOM 804 N N . LEU A 1 99 ? 1.483 -6.178 8.075 1.00 68.12 99 LEU A N 1
ATOM 805 C CA . LEU A 1 99 ? 2.024 -5.797 6.756 1.00 68.12 99 LEU A CA 1
ATOM 806 C C . LEU A 1 99 ? 2.112 -6.943 5.726 1.00 68.12 99 LEU A C 1
ATOM 808 O O . LEU A 1 99 ? 2.936 -7.852 5.783 1.00 68.12 99 LEU A O 1
ATOM 812 N N . VAL A 1 100 ? 1.299 -6.861 4.679 1.00 79.38 100 VAL A N 1
ATOM 813 C CA . VAL A 1 100 ? 1.264 -7.896 3.643 1.00 79.38 100 VAL A CA 1
ATOM 814 C C . VAL A 1 100 ? 2.265 -7.587 2.529 1.00 79.38 100 VAL A C 1
ATOM 816 O O . VAL A 1 100 ? 2.212 -6.522 1.917 1.00 79.38 100 VAL A O 1
ATOM 819 N N . PHE A 1 101 ? 3.168 -8.521 2.224 1.00 84.69 101 PHE A N 1
ATOM 820 C CA . PHE A 1 101 ? 4.099 -8.387 1.099 1.00 84.69 101 PHE A CA 1
ATOM 821 C C . PHE A 1 101 ? 3.374 -8.591 -0.231 1.00 84.69 101 PHE A C 1
ATOM 823 O O . PHE A 1 101 ? 2.742 -9.625 -0.444 1.00 84.69 101 PHE A O 1
ATOM 830 N N . LEU A 1 102 ? 3.489 -7.626 -1.143 1.00 86.69 102 LEU A N 1
ATOM 831 C CA . LEU A 1 102 ? 2.779 -7.651 -2.419 1.00 86.69 102 LEU A CA 1
ATOM 832 C C . LEU A 1 102 ? 3.170 -8.854 -3.293 1.00 86.69 102 LEU A C 1
ATOM 834 O O . LEU A 1 102 ? 2.304 -9.448 -3.938 1.00 86.69 102 LEU A O 1
ATOM 838 N N . SER A 1 103 ? 4.448 -9.242 -3.311 1.00 86.38 103 SER A N 1
ATOM 839 C CA . SER A 1 103 ? 4.921 -10.401 -4.081 1.00 86.38 103 SER A CA 1
ATOM 840 C C . SER A 1 103 ? 4.245 -11.718 -3.713 1.00 86.38 103 SER A C 1
ATOM 842 O O . SER A 1 103 ? 4.116 -12.580 -4.581 1.00 86.38 103 SER A O 1
ATOM 844 N N . ASN A 1 104 ? 3.741 -11.861 -2.483 1.00 85.00 104 ASN A N 1
ATOM 845 C CA . ASN A 1 104 ? 3.019 -13.059 -2.054 1.00 85.00 104 ASN A CA 1
ATOM 846 C C . ASN A 1 104 ? 1.682 -13.250 -2.783 1.00 85.00 104 ASN A C 1
ATOM 848 O O . ASN A 1 104 ? 1.119 -14.333 -2.687 1.00 85.00 104 ASN A O 1
ATOM 852 N N . TYR A 1 105 ? 1.183 -12.233 -3.493 1.00 83.19 105 TYR A N 1
ATOM 853 C CA . TYR A 1 105 ? -0.127 -12.235 -4.159 1.00 83.19 105 TYR A CA 1
ATOM 854 C C . TYR A 1 105 ? -0.045 -11.899 -5.647 1.00 83.19 105 TYR A C 1
ATOM 856 O O . TYR A 1 105 ? -1.043 -11.975 -6.363 1.00 83.19 105 TYR A O 1
ATOM 864 N N . TYR A 1 106 ? 1.133 -11.509 -6.130 1.00 83.12 106 TYR A N 1
ATOM 865 C CA . TYR A 1 106 ? 1.304 -11.072 -7.507 1.00 83.12 106 TYR A CA 1
ATOM 866 C C . TYR A 1 106 ? 0.983 -12.200 -8.496 1.00 83.12 106 TYR A C 1
ATOM 868 O O . TYR A 1 106 ? 1.624 -13.251 -8.480 1.00 83.12 106 TYR A O 1
ATOM 876 N N . GLY A 1 107 ? -0.001 -11.964 -9.370 1.00 76.12 107 GLY A N 1
ATOM 877 C CA . GLY A 1 107 ? -0.457 -12.933 -10.375 1.00 76.12 107 GLY A CA 1
ATOM 878 C C . GLY A 1 107 ? -1.285 -14.100 -9.823 1.00 76.12 107 GLY A C 1
ATOM 879 O O . GLY A 1 107 ? -1.438 -15.102 -10.517 1.00 76.12 107 GLY A O 1
ATOM 880 N N . GLN A 1 108 ? -1.788 -14.006 -8.587 1.00 76.81 108 GLN A N 1
ATOM 881 C CA . GLN A 1 108 ? -2.657 -15.028 -7.982 1.00 76.81 108 GLN A CA 1
ATOM 882 C C . GLN A 1 108 ? -4.159 -14.767 -8.172 1.00 76.81 108 GLN A C 1
ATOM 884 O O . GLN A 1 108 ? -4.976 -15.549 -7.682 1.00 76.81 108 GLN A O 1
ATOM 889 N N . PHE A 1 109 ? -4.525 -13.672 -8.839 1.00 65.50 109 PHE A N 1
ATOM 890 C CA . PHE A 1 109 ? -5.903 -13.226 -9.019 1.00 65.50 109 PHE A CA 1
ATOM 891 C C . PHE A 1 109 ? -6.267 -13.117 -10.491 1.00 65.50 109 PHE A C 1
ATOM 893 O O . PHE A 1 109 ? -5.357 -12.793 -11.287 1.00 65.50 109 PHE A O 1
#

pLDDT: mean 81.34, std 9.28, range [57.97, 91.75]

Radius of gyration: 12.5 Å; chains: 1; bounding box: 24×31×34 Å

Sequence (109 aa):
MLVLDESVGRLLENRLERFDVETERPPKESTDREVLKFAMGKKAPVLTRDQGDFVILDNDMDHYGIIIDKYMHLRDRTLVAETIASILEKYPRLLLKNLVFLSNYYGQF

InterPro domains:
  IPR041049 Domain of unknown function DUF5615 [PF18480] (6-93)

Organism: NCBI:txid1698266

Secondary structure (DSSP, 8-state):
-EEEPHHHHHHHHHHHGGGT--EE-PPTT--HHHHHHHHHHTT--EEES-SHHHHHGGGTS--BEEE--TTGGGS-HHHHHHHHHHHHHHS-GGGSBT-EEGGGTTT--